Protein AF-A0A1M7F101-F1 (afdb_monomer_lite)

Foldseek 3Di:
DDDDDDDDPDDPPPPDPLPQPVVQVVVCVVVVHGDQEDEDDPLDDDPVNVVVVVSNVRQAYENDDDCDDPPDDPSYDYDDDLDLPPVPPDDSVVSVLSSVLVVCVVVVNCVSVVVVVVPVPDDPPPDPPPDDDD

pLDDT: mean 74.67, std 14.25, range [34.62, 91.38]

Secondary structure (DSSP, 8-state):
-PPPPP-PPPPP---PPP---HHHHHHHHHHTS----PPPGGG---HHHHHHHHHTT---EEEESS---TTS-TTEEE-----S-TTSS--HHHHHHHHHHHHHHHTT-GGGHHHHHHTTS------PPP----

Organism: NCBI:txid53463

Radius of gyration: 24.39 Å; chains: 1; bounding box: 85×42×59 Å

Structure (mmCIF, N/CA/C/O backbone):
data_AF-A0A1M7F101-F1
#
_entry.id   AF-A0A1M7F101-F1
#
loop_
_atom_site.group_PDB
_atom_site.id
_atom_site.type_symbol
_atom_site.label_atom_id
_atom_site.label_alt_id
_atom_site.label_comp_id
_atom_site.label_asym_id
_atom_site.label_entity_id
_atom_site.label_seq_id
_atom_site.pdbx_PDB_ins_code
_atom_site.Cartn_x
_atom_site.Cartn_y
_atom_site.Cartn_z
_atom_site.occupancy
_atom_site.B_iso_or_equiv
_atom_site.auth_seq_id
_atom_site.auth_comp_id
_atom_site.auth_asym_id
_atom_site.auth_atom_id
_atom_site.pdbx_PDB_model_num
ATOM 1 N N . MET A 1 1 ? -60.213 -14.766 37.823 1.00 52.28 1 MET A N 1
ATOM 2 C CA . MET A 1 1 ? -60.029 -13.473 37.128 1.00 52.28 1 MET A CA 1
ATOM 3 C C . MET A 1 1 ? -58.534 -13.256 36.976 1.00 52.28 1 MET A C 1
ATOM 5 O O . MET A 1 1 ? -57.859 -13.051 37.974 1.00 52.28 1 MET A O 1
ATOM 9 N N . THR A 1 2 ? -58.007 -13.432 35.767 1.00 57.84 2 THR A N 1
ATOM 10 C CA . THR A 1 2 ? -56.563 -13.405 35.487 1.00 57.84 2 THR A CA 1
ATOM 11 C C . THR A 1 2 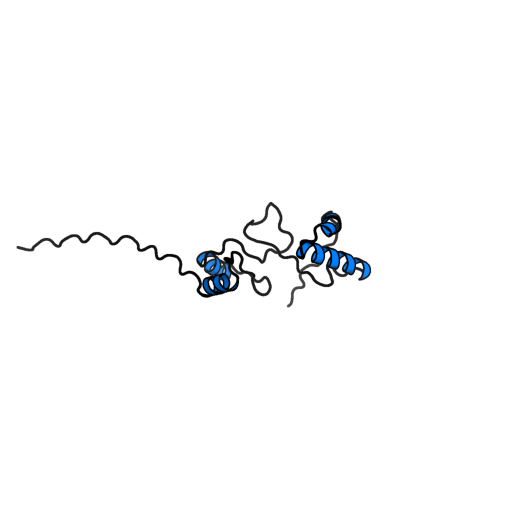? -56.211 -12.030 34.934 1.00 57.84 2 THR A C 1
ATOM 13 O O . THR A 1 2 ? -56.762 -11.629 33.912 1.00 57.84 2 THR A O 1
ATOM 16 N N . ALA A 1 3 ? -55.355 -11.283 35.631 1.00 52.50 3 ALA A N 1
ATOM 17 C CA . ALA A 1 3 ? -54.960 -9.941 35.212 1.00 52.50 3 ALA A CA 1
ATOM 18 C C . ALA A 1 3 ? -54.086 -9.989 33.938 1.00 52.50 3 ALA A C 1
ATOM 20 O O . ALA A 1 3 ? -53.232 -10.876 33.824 1.00 52.50 3 ALA A O 1
ATOM 21 N N . PRO A 1 4 ? -54.268 -9.058 32.982 1.00 70.38 4 PRO A N 1
ATOM 22 C CA . PRO A 1 4 ? -53.466 -9.009 31.765 1.00 70.38 4 PRO A CA 1
ATOM 23 C C . PRO A 1 4 ? -52.022 -8.592 32.074 1.00 70.38 4 PRO A C 1
ATOM 25 O O . PRO A 1 4 ? -51.772 -7.659 32.839 1.00 70.38 4 PRO A O 1
ATOM 28 N N . ARG A 1 5 ? -51.057 -9.295 31.468 1.00 63.62 5 ARG A N 1
ATOM 29 C CA . ARG A 1 5 ? -49.629 -8.963 31.564 1.00 63.62 5 ARG A CA 1
ATOM 30 C C . ARG A 1 5 ? -49.341 -7.651 30.818 1.00 63.62 5 ARG A C 1
ATOM 32 O O . ARG A 1 5 ? -49.762 -7.523 29.669 1.00 63.62 5 ARG A O 1
ATOM 39 N N . PRO A 1 6 ? -48.593 -6.708 31.415 1.00 71.94 6 PRO A N 1
ATOM 40 C CA . PRO A 1 6 ? -48.185 -5.495 30.723 1.00 71.94 6 PRO A CA 1
ATOM 41 C C . PRO A 1 6 ? -47.191 -5.834 29.605 1.00 71.94 6 PRO A C 1
ATOM 43 O O . PRO A 1 6 ? -46.199 -6.532 29.823 1.00 71.94 6 PRO A O 1
ATOM 46 N N . HIS A 1 7 ? -47.467 -5.334 28.401 1.00 67.12 7 HIS A N 1
ATOM 47 C CA . HIS A 1 7 ? -46.536 -5.377 27.279 1.00 67.12 7 HIS A CA 1
ATOM 48 C C . HIS A 1 7 ? -45.344 -4.461 27.578 1.00 67.12 7 HIS A C 1
ATOM 50 O O . HIS A 1 7 ? -45.475 -3.238 27.575 1.00 67.12 7 HIS A O 1
ATOM 56 N N . LEU A 1 8 ? -44.177 -5.054 27.838 1.00 70.25 8 LEU A N 1
ATOM 57 C CA . LEU A 1 8 ? -42.913 -4.322 27.864 1.00 70.25 8 LEU A CA 1
ATOM 58 C C . LEU A 1 8 ? -42.514 -3.958 26.423 1.00 70.25 8 LEU A C 1
ATOM 60 O O . LEU A 1 8 ? -42.495 -4.848 25.567 1.00 70.25 8 LEU A O 1
ATOM 64 N N . PRO A 1 9 ? -42.192 -2.685 26.133 1.00 70.75 9 PRO A N 1
ATOM 65 C CA . PRO A 1 9 ? -41.676 -2.296 24.828 1.00 70.75 9 PRO A CA 1
ATOM 66 C C . PRO A 1 9 ? -40.328 -2.982 24.577 1.00 70.75 9 PRO A C 1
ATOM 68 O O . PRO A 1 9 ? -39.482 -3.064 25.470 1.00 70.75 9 PRO A O 1
ATOM 71 N N . ALA A 1 10 ? -40.138 -3.487 23.357 1.00 67.75 10 ALA A N 1
ATOM 72 C CA . ALA A 1 10 ? -38.877 -4.077 22.931 1.00 67.75 10 ALA A CA 1
ATOM 73 C C . ALA A 1 10 ? -37.755 -3.039 23.080 1.00 67.75 10 ALA A C 1
ATOM 75 O O . ALA A 1 10 ? -37.859 -1.928 22.556 1.00 67.75 10 ALA A O 1
ATOM 76 N N . ALA A 1 11 ? -36.698 -3.394 23.814 1.00 65.12 11 ALA A N 1
ATOM 77 C CA . ALA A 1 11 ? -35.528 -2.540 23.940 1.00 65.12 11 ALA A CA 1
ATOM 78 C C . ALA A 1 11 ? -34.959 -2.254 22.537 1.00 65.12 11 ALA A C 1
ATOM 80 O O . ALA A 1 11 ? -34.831 -3.191 21.740 1.00 65.12 11 ALA A O 1
ATOM 81 N N . PRO A 1 12 ? -34.627 -0.992 22.208 1.00 68.38 12 PRO A N 1
ATOM 82 C CA . PRO A 1 12 ? -34.017 -0.677 20.926 1.00 68.38 12 PRO A CA 1
ATOM 83 C C . PRO A 1 12 ? -32.703 -1.459 20.784 1.00 68.38 12 PRO A C 1
ATOM 85 O O . PRO A 1 12 ? -31.997 -1.648 21.784 1.00 68.38 12 PRO A O 1
ATOM 88 N N . PRO A 1 13 ? -32.353 -1.921 19.569 1.00 58.25 13 PRO A N 1
ATOM 89 C CA . PRO A 1 13 ? -31.088 -2.599 19.345 1.00 58.25 13 PRO A CA 1
ATOM 90 C C . PRO A 1 13 ? -29.968 -1.668 19.804 1.00 58.25 13 PRO A C 1
ATOM 92 O O . PRO A 1 13 ? -29.785 -0.569 19.281 1.00 58.25 13 PRO A O 1
ATOM 95 N N . THR A 1 14 ? -29.253 -2.089 20.843 1.00 52.44 14 THR A N 1
ATOM 96 C CA . THR A 1 14 ? -28.084 -1.369 21.333 1.00 52.44 14 THR A CA 1
ATOM 97 C C . THR A 1 14 ? -26.997 -1.545 20.285 1.00 52.44 14 THR A C 1
ATOM 99 O O . THR A 1 14 ? -26.286 -2.549 20.276 1.00 52.44 14 THR A O 1
ATOM 102 N N . THR A 1 15 ? -26.893 -0.593 19.360 1.00 51.62 15 THR A N 1
ATOM 103 C CA . THR A 1 15 ? -25.766 -0.504 18.434 1.00 51.62 15 THR A CA 1
ATOM 104 C C . THR A 1 15 ? -24.549 -0.119 19.262 1.00 51.62 15 THR A C 1
ATOM 106 O O . THR A 1 15 ? -24.259 1.058 19.471 1.00 51.62 15 THR A O 1
ATOM 109 N N . LEU A 1 16 ? -23.871 -1.122 19.820 1.00 46.69 16 LEU A N 1
ATOM 110 C CA . LEU A 1 16 ? -22.582 -0.920 20.460 1.00 46.69 16 LEU A CA 1
ATOM 111 C C . LEU A 1 16 ? -21.669 -0.245 19.427 1.00 46.69 16 LEU A C 1
ATOM 113 O O . LEU A 1 16 ? -21.548 -0.762 18.311 1.00 46.69 16 LEU A O 1
ATOM 117 N N . PRO A 1 17 ? -21.041 0.902 19.751 1.00 56.38 17 PRO A N 1
ATOM 118 C CA . PRO A 1 17 ? -20.036 1.467 18.869 1.00 56.38 17 PRO A CA 1
ATOM 119 C C . PRO A 1 17 ? -18.983 0.379 18.626 1.00 56.38 17 PRO A C 1
ATOM 121 O O . PRO A 1 17 ? -18.620 -0.320 19.581 1.00 56.38 17 PRO A O 1
ATOM 124 N N . PRO A 1 18 ? -18.520 0.189 17.376 1.00 59.97 18 PRO A N 1
ATOM 125 C CA . PRO A 1 18 ? -17.569 -0.866 17.060 1.00 59.97 18 PRO A CA 1
ATOM 126 C C . PRO A 1 18 ? -16.402 -0.738 18.030 1.00 59.97 18 PRO A C 1
ATOM 128 O O . PRO A 1 18 ? -15.867 0.360 18.213 1.00 59.97 18 PRO A O 1
ATOM 131 N N . ALA A 1 19 ? -16.081 -1.837 18.716 1.00 58.78 19 ALA A N 1
ATOM 132 C CA . ALA A 1 19 ? -15.033 -1.868 19.719 1.00 58.78 19 ALA A CA 1
ATOM 133 C C . ALA A 1 19 ? -13.741 -1.362 19.068 1.00 58.78 19 ALA A C 1
ATOM 135 O O . ALA A 1 19 ? -13.082 -2.086 18.324 1.00 58.78 19 ALA A O 1
ATOM 136 N N . ARG A 1 20 ? -13.414 -0.083 19.294 1.00 63.59 20 ARG A N 1
ATOM 137 C CA . ARG A 1 20 ? -12.216 0.535 18.733 1.00 63.59 20 ARG A CA 1
ATOM 138 C C . ARG A 1 20 ? -11.037 -0.286 19.219 1.00 63.59 20 ARG A C 1
ATOM 140 O O . ARG A 1 20 ? -10.812 -0.386 20.426 1.00 63.59 20 ARG A O 1
ATOM 147 N N . ASP A 1 21 ? -10.303 -0.875 18.278 1.00 74.69 21 ASP A N 1
ATOM 148 C CA . ASP A 1 21 ? -9.113 -1.655 18.586 1.00 74.69 21 ASP A CA 1
ATOM 149 C C . ASP A 1 21 ? -8.199 -0.822 19.499 1.00 74.69 21 ASP A C 1
ATOM 151 O O . ASP A 1 21 ? -7.720 0.258 19.129 1.00 74.69 21 ASP A O 1
ATOM 155 N N . ARG A 1 22 ? -7.969 -1.317 20.721 1.00 76.62 22 ARG A N 1
ATOM 156 C CA . ARG A 1 22 ? -7.140 -0.644 21.730 1.00 76.62 22 ARG A CA 1
ATOM 157 C C . ARG A 1 22 ? -5.747 -0.325 21.185 1.00 76.62 22 ARG A C 1
ATOM 159 O O . ARG A 1 22 ? -5.156 0.681 21.576 1.00 76.62 22 ARG A O 1
ATOM 166 N N . ARG A 1 23 ? -5.223 -1.137 20.257 1.00 75.19 23 ARG A N 1
ATOM 167 C CA . ARG A 1 23 ? -3.924 -0.891 19.610 1.00 75.19 23 ARG A CA 1
ATOM 168 C C . ARG A 1 23 ? -3.961 0.341 18.713 1.00 75.19 23 ARG A C 1
ATOM 170 O O . ARG A 1 23 ? -3.005 1.117 18.719 1.00 75.19 23 ARG A O 1
ATOM 177 N N . ARG A 1 24 ? -5.063 0.548 17.989 1.00 75.69 24 ARG A N 1
ATOM 178 C CA . ARG A 1 24 ? -5.284 1.721 17.137 1.00 75.69 24 ARG A CA 1
ATOM 179 C C . ARG A 1 24 ? -5.408 2.990 17.973 1.00 75.69 24 ARG A C 1
ATOM 181 O O . ARG A 1 24 ? -4.717 3.962 17.685 1.00 75.69 24 ARG A O 1
ATOM 188 N N . GLY A 1 25 ? -6.196 2.945 19.049 1.00 78.00 25 GLY A N 1
ATOM 189 C CA . GLY A 1 25 ? -6.321 4.063 19.991 1.00 78.00 25 GLY A CA 1
ATOM 190 C C . GLY A 1 25 ? -4.978 4.453 20.617 1.00 78.00 25 GLY A C 1
ATOM 191 O O . GLY A 1 25 ? -4.596 5.620 20.594 1.00 78.00 25 GLY A O 1
ATOM 192 N N . ARG A 1 26 ? -4.205 3.465 21.089 1.00 83.12 26 ARG A N 1
ATOM 193 C CA . ARG A 1 26 ? -2.883 3.702 21.688 1.00 83.12 26 ARG A CA 1
ATOM 194 C C . ARG A 1 26 ? -1.869 4.272 20.692 1.00 83.12 26 ARG A C 1
ATOM 196 O O . ARG A 1 26 ? -1.121 5.175 21.050 1.00 83.12 26 ARG A O 1
ATOM 203 N N . ARG A 1 27 ? -1.824 3.763 19.453 1.00 80.94 27 ARG A N 1
ATOM 204 C CA . ARG A 1 27 ? -0.936 4.311 18.410 1.00 80.94 27 ARG A CA 1
ATOM 205 C C . ARG A 1 27 ? -1.338 5.714 17.992 1.00 80.94 27 ARG A C 1
ATOM 207 O O . ARG A 1 27 ? -0.453 6.540 17.823 1.00 80.94 27 ARG A O 1
ATOM 214 N N . GLY A 1 28 ? -2.636 5.979 17.863 1.00 84.06 28 GLY A N 1
ATOM 215 C CA . GLY A 1 28 ? -3.114 7.315 17.527 1.00 84.06 28 GLY A CA 1
ATOM 216 C C . GLY A 1 28 ? -2.716 8.347 18.580 1.00 84.06 28 GLY A C 1
ATOM 217 O O . GLY A 1 28 ? -2.206 9.408 18.239 1.00 84.06 28 GLY A O 1
ATOM 218 N N . ALA A 1 29 ? -2.839 7.989 19.862 1.00 85.31 29 ALA A N 1
ATOM 219 C CA . ALA A 1 29 ? -2.382 8.831 20.964 1.00 85.31 29 ALA A CA 1
ATOM 220 C C . ALA A 1 29 ? -0.862 9.071 20.938 1.00 85.31 29 ALA A C 1
ATOM 222 O O . ALA A 1 29 ? -0.418 10.186 21.182 1.00 85.31 29 ALA A O 1
ATOM 223 N N . LEU A 1 30 ? -0.064 8.046 20.611 1.00 90.62 30 LEU A N 1
ATOM 224 C CA . LEU A 1 30 ? 1.395 8.171 20.522 1.00 90.62 30 LEU A CA 1
ATOM 225 C C . LEU A 1 30 ? 1.844 9.049 19.344 1.00 90.62 30 LEU A C 1
ATOM 227 O O . LEU A 1 30 ? 2.799 9.806 19.469 1.00 90.62 30 LEU A O 1
ATOM 231 N N . LEU A 1 31 ? 1.186 8.911 18.193 1.00 87.56 31 LEU A N 1
ATOM 232 C CA . LEU A 1 31 ? 1.559 9.600 16.959 1.00 87.56 31 LEU A CA 1
ATOM 233 C C . LEU A 1 31 ? 0.931 10.999 16.835 1.00 87.56 31 LEU A C 1
ATOM 235 O O . LEU A 1 31 ? 1.303 11.757 15.941 1.00 87.56 31 LEU A O 1
ATOM 239 N N . GLY A 1 32 ? -0.039 11.332 17.690 1.00 91.38 32 GLY A N 1
ATOM 240 C CA . GLY A 1 32 ? -0.813 12.574 17.611 1.00 91.38 32 GLY A CA 1
ATOM 241 C C . GLY A 1 32 ? -1.766 12.640 16.411 1.00 91.38 32 GLY A C 1
ATOM 242 O O . GLY A 1 32 ? -2.334 13.691 16.136 1.00 91.38 32 GLY A O 1
ATOM 243 N N . HIS A 1 33 ? -1.942 11.536 15.683 1.00 85.94 33 HIS A N 1
ATOM 244 C CA . HIS A 1 33 ? -2.834 11.439 14.531 1.00 85.94 33 HIS A CA 1
ATOM 245 C C . HIS A 1 33 ? -3.408 10.030 14.395 1.00 85.94 33 HIS A C 1
ATOM 247 O O . HIS A 1 33 ? -2.809 9.041 14.816 1.00 85.94 33 HIS A O 1
ATOM 253 N N . GLU A 1 34 ? -4.592 9.930 13.799 1.00 85.06 34 GLU A N 1
ATOM 254 C CA . GLU A 1 34 ? -5.282 8.660 13.623 1.00 85.06 34 GLU A CA 1
ATOM 255 C C . GLU A 1 34 ? -4.604 7.794 12.544 1.00 85.06 34 GLU A C 1
ATOM 257 O O . GLU A 1 34 ? -4.215 8.261 11.475 1.00 85.06 34 GLU A O 1
ATOM 262 N N . VAL A 1 35 ? -4.447 6.496 12.824 1.00 85.19 35 VAL A N 1
ATOM 263 C CA . VAL A 1 35 ? -3.891 5.547 11.852 1.00 85.19 35 VAL A CA 1
ATOM 264 C C . VAL A 1 35 ? -5.019 5.051 10.950 1.00 85.19 35 VAL A C 1
ATOM 266 O O . VAL A 1 35 ? -5.907 4.317 11.392 1.00 85.19 35 VAL A O 1
ATOM 269 N N . HIS A 1 36 ? -4.971 5.436 9.677 1.00 83.56 36 HIS A N 1
ATOM 270 C CA . HIS A 1 36 ? -5.995 5.084 8.685 1.00 83.56 36 HIS A CA 1
ATOM 271 C C . HIS A 1 36 ? -5.654 3.840 7.851 1.00 83.56 36 HIS A C 1
ATOM 273 O O . HIS A 1 36 ? -6.535 3.285 7.199 1.00 83.56 36 HIS A O 1
ATOM 279 N N . PHE A 1 37 ? -4.399 3.380 7.896 1.00 84.75 37 PHE A N 1
ATOM 280 C CA . PHE A 1 37 ? -3.882 2.337 7.009 1.00 84.75 37 PHE A CA 1
ATOM 281 C C . PHE A 1 37 ? -3.113 1.278 7.803 1.00 84.75 37 PHE A C 1
ATOM 283 O O . PHE A 1 37 ? -2.065 1.591 8.380 1.00 84.75 37 PHE A O 1
ATOM 290 N N . PRO A 1 38 ? -3.576 0.020 7.843 1.00 87.19 38 PRO A N 1
ATOM 291 C CA . PRO A 1 38 ? -2.784 -1.079 8.343 1.00 87.19 38 PRO A CA 1
ATOM 292 C C . PRO A 1 38 ? -1.851 -1.581 7.234 1.00 87.19 38 PRO A C 1
ATOM 294 O O . PRO A 1 38 ? -2.233 -1.747 6.075 1.00 87.19 38 PRO A O 1
ATOM 297 N N . CYS A 1 39 ? -0.607 -1.853 7.613 1.00 87.38 39 CYS A N 1
ATOM 298 C CA . CYS A 1 39 ? 0.371 -2.488 6.747 1.00 87.38 39 CYS A CA 1
ATOM 299 C C . CYS A 1 39 ? 0.483 -3.971 7.112 1.00 87.38 39 CYS A C 1
ATOM 301 O O . CYS A 1 39 ? 0.893 -4.293 8.230 1.00 87.38 39 CYS A O 1
ATOM 303 N N . TRP A 1 40 ? 0.163 -4.872 6.179 1.00 87.31 40 TRP A N 1
ATOM 304 C CA . TRP A 1 40 ? 0.285 -6.310 6.430 1.00 87.31 40 TRP A CA 1
ATOM 305 C C . TRP A 1 40 ? 1.754 -6.740 6.514 1.00 87.31 40 TRP A C 1
ATOM 307 O O . TRP A 1 40 ? 2.557 -6.373 5.641 1.00 87.31 40 TRP A O 1
ATOM 317 N N . PRO A 1 41 ? 2.123 -7.553 7.517 1.00 84.94 41 PRO A N 1
ATOM 318 C CA . PRO A 1 41 ? 3.391 -8.267 7.505 1.00 84.94 41 PRO A CA 1
ATOM 319 C C . PRO A 1 41 ? 3.504 -9.112 6.229 1.00 84.94 41 PRO A C 1
ATOM 321 O O . PRO A 1 41 ? 2.565 -9.816 5.857 1.00 84.94 41 PRO A O 1
ATOM 324 N N . PHE A 1 42 ? 4.650 -9.032 5.550 1.00 81.31 42 PHE A N 1
ATOM 325 C CA . PHE A 1 42 ? 4.969 -9.832 4.356 1.00 81.31 42 PHE A CA 1
ATOM 326 C C . PHE A 1 42 ? 4.007 -9.690 3.162 1.00 81.31 42 PHE A C 1
ATOM 328 O O . PHE A 1 42 ? 3.955 -10.589 2.327 1.00 81.31 42 PHE A O 1
ATOM 335 N N . ASP A 1 43 ? 3.211 -8.616 3.086 1.00 80.88 43 ASP A N 1
ATOM 336 C CA . ASP A 1 43 ? 2.180 -8.443 2.041 1.00 80.88 43 ASP A CA 1
ATOM 337 C C . ASP A 1 43 ? 1.166 -9.602 1.958 1.00 80.88 43 ASP A C 1
ATOM 339 O O . ASP A 1 43 ? 0.456 -9.766 0.964 1.00 80.88 43 ASP A O 1
ATOM 343 N N . ARG A 1 44 ? 1.053 -10.416 3.016 1.00 82.12 44 ARG A N 1
ATOM 344 C CA . ARG A 1 44 ? 0.112 -11.535 3.048 1.00 82.12 44 ARG A CA 1
ATOM 345 C C . ARG A 1 44 ? -1.234 -11.050 3.554 1.00 82.12 44 ARG A C 1
ATOM 347 O O . ARG A 1 44 ? -1.438 -10.859 4.750 1.00 82.12 44 ARG A O 1
ATOM 354 N N . ARG A 1 45 ? -2.166 -10.890 2.620 1.00 85.31 45 ARG A N 1
ATOM 355 C CA . ARG A 1 45 ? -3.573 -10.616 2.901 1.00 85.31 45 ARG A CA 1
ATOM 356 C C . ARG A 1 45 ? -4.404 -11.867 2.634 1.00 85.31 45 ARG A C 1
ATOM 358 O O . ARG A 1 45 ? -4.313 -12.463 1.565 1.00 85.31 45 ARG A O 1
ATOM 365 N N . THR A 1 46 ? -5.265 -12.211 3.584 1.00 86.88 46 THR A N 1
ATOM 366 C CA . THR A 1 46 ? -6.347 -13.187 3.403 1.00 86.88 46 THR A CA 1
ATOM 367 C C . THR A 1 46 ? -7.690 -12.512 3.696 1.00 86.88 46 THR A C 1
ATOM 369 O O . THR A 1 46 ? -7.725 -11.542 4.461 1.00 86.88 46 THR A O 1
ATOM 372 N N . PRO A 1 47 ? -8.812 -12.990 3.127 1.00 87.19 47 PRO A N 1
ATOM 373 C CA . PRO A 1 47 ? -10.143 -12.488 3.485 1.00 87.19 47 PRO A CA 1
ATOM 374 C C . PRO A 1 47 ? -10.408 -12.549 4.997 1.00 87.19 47 PRO A C 1
ATOM 376 O O . PRO A 1 47 ? -10.917 -11.591 5.575 1.00 87.19 47 PRO A O 1
ATOM 379 N N . ALA A 1 48 ? -9.949 -13.623 5.649 1.00 88.62 48 ALA A N 1
ATOM 380 C CA . ALA A 1 48 ? -10.049 -13.812 7.095 1.00 88.62 48 ALA A CA 1
ATOM 381 C C . ALA A 1 48 ? -9.298 -12.742 7.905 1.00 88.62 48 ALA A C 1
ATOM 383 O O . ALA A 1 48 ? -9.732 -12.388 8.994 1.00 88.62 48 ALA A O 1
ATOM 384 N N . ALA A 1 49 ? -8.192 -12.207 7.378 1.00 87.62 49 ALA A N 1
ATOM 385 C CA . A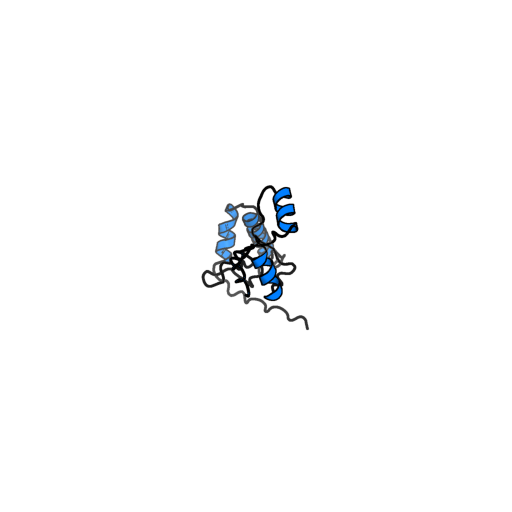LA A 1 49 ? -7.463 -11.112 8.011 1.00 87.62 49 ALA A CA 1
ATOM 386 C C . ALA A 1 49 ? -8.091 -9.740 7.704 1.00 87.62 49 ALA A C 1
ATOM 388 O O . ALA A 1 49 ? -8.105 -8.869 8.572 1.00 87.62 49 ALA A O 1
ATOM 389 N N . ARG A 1 50 ? -8.649 -9.549 6.496 1.00 89.06 50 ARG A N 1
ATOM 390 C CA . ARG A 1 50 ? -9.292 -8.287 6.078 1.00 89.06 50 ARG A CA 1
ATOM 391 C C . ARG A 1 50 ? -10.512 -7.956 6.938 1.00 89.06 50 ARG A C 1
ATOM 393 O O . ARG A 1 50 ? -10.598 -6.838 7.432 1.00 89.06 50 ARG A O 1
ATOM 400 N N . HIS A 1 51 ? -11.398 -8.922 7.165 1.00 89.94 51 HIS A N 1
ATOM 401 C CA . HIS A 1 51 ? -12.675 -8.673 7.840 1.00 89.94 51 HIS A CA 1
ATOM 402 C C . HIS A 1 51 ? -12.528 -8.082 9.266 1.00 89.94 51 HIS A C 1
ATOM 404 O O . HIS A 1 51 ? -13.159 -7.067 9.557 1.00 89.94 51 HIS A O 1
ATOM 410 N N . PRO A 1 52 ? -11.655 -8.601 10.156 1.00 89.25 52 PRO A N 1
ATOM 411 C CA . PRO A 1 52 ? -11.381 -7.961 11.446 1.00 89.25 52 PRO A CA 1
ATOM 412 C C . PRO A 1 52 ? -10.825 -6.537 11.338 1.00 89.25 52 PRO A C 1
ATOM 414 O O . PRO A 1 52 ? -11.102 -5.701 12.195 1.00 89.25 52 PRO A O 1
ATOM 417 N N . ALA A 1 53 ? -10.031 -6.246 10.307 1.00 89.06 53 ALA A N 1
ATOM 418 C CA . ALA A 1 53 ? -9.458 -4.921 10.121 1.00 89.06 53 ALA A CA 1
ATOM 419 C C . ALA A 1 53 ? -10.507 -3.914 9.609 1.00 89.06 53 ALA A C 1
ATOM 421 O O . ALA A 1 53 ? -10.534 -2.773 10.068 1.00 89.06 53 ALA A O 1
ATOM 422 N N . GLU A 1 54 ? -11.428 -4.344 8.748 1.00 90.75 54 GLU A N 1
ATOM 423 C CA . GLU A 1 54 ? -12.604 -3.549 8.369 1.00 90.75 54 GLU A CA 1
ATOM 424 C C . GLU A 1 54 ? -13.509 -3.287 9.576 1.00 90.75 54 GLU A C 1
ATOM 426 O O . GLU A 1 54 ? -13.889 -2.144 9.825 1.00 90.75 54 GLU A O 1
ATOM 431 N N . ALA A 1 55 ? -13.765 -4.311 10.398 1.00 88.94 55 ALA A N 1
ATOM 432 C CA . ALA A 1 55 ? -14.520 -4.167 11.644 1.00 88.94 55 ALA A CA 1
ATOM 433 C C . ALA A 1 55 ? -13.842 -3.211 12.649 1.00 88.94 55 ALA A C 1
ATOM 435 O O . ALA A 1 55 ? -14.519 -2.549 13.435 1.00 88.94 55 ALA A O 1
ATOM 436 N N . ALA A 1 56 ? -12.511 -3.090 12.599 1.00 85.88 56 ALA A N 1
ATOM 437 C CA . ALA A 1 56 ? -11.740 -2.116 13.375 1.00 85.88 56 ALA A CA 1
ATOM 438 C C . ALA A 1 56 ? -11.745 -0.692 12.773 1.00 85.88 56 ALA A C 1
ATOM 440 O O . ALA A 1 56 ? -11.148 0.220 13.355 1.00 85.88 56 ALA A O 1
ATOM 441 N N . GLY A 1 57 ? -12.413 -0.488 11.632 1.00 89.44 57 GLY A N 1
ATOM 442 C CA . GLY A 1 57 ? -12.588 0.804 10.968 1.00 89.44 57 GLY A CA 1
ATOM 443 C C . GLY A 1 57 ? -11.500 1.166 9.956 1.00 89.44 57 GLY A C 1
ATOM 444 O O . GLY A 1 57 ? -11.419 2.323 9.544 1.00 89.44 57 GLY A O 1
ATOM 445 N N . PHE A 1 58 ? -10.641 0.224 9.555 1.00 89.75 58 PHE A N 1
ATOM 446 C CA . PHE A 1 58 ? -9.699 0.465 8.463 1.00 89.75 58 PHE A CA 1
ATOM 447 C C . PHE A 1 58 ? -10.423 0.380 7.117 1.00 89.75 58 PHE A C 1
ATOM 449 O O . PHE A 1 58 ? -11.114 -0.596 6.846 1.00 89.75 58 PHE A O 1
ATOM 456 N N . GLN A 1 59 ? -10.248 1.401 6.276 1.00 89.69 59 GLN A N 1
ATOM 457 C CA . GLN A 1 59 ? -10.888 1.476 4.956 1.00 89.69 59 GLN A CA 1
ATOM 458 C C . GLN A 1 59 ? -9.929 1.128 3.819 1.00 89.69 59 GLN A C 1
ATOM 460 O O . GLN A 1 59 ? -10.355 0.635 2.789 1.00 89.69 59 GLN A O 1
ATOM 465 N N . ARG A 1 60 ? -8.628 1.368 4.005 1.00 90.44 60 ARG A N 1
ATOM 466 C CA . ARG A 1 60 ? -7.609 1.186 2.969 1.00 90.44 60 ARG A CA 1
ATOM 467 C C . ARG A 1 60 ? -6.530 0.242 3.467 1.00 90.44 60 ARG A C 1
ATOM 469 O O . ARG A 1 60 ? -6.075 0.371 4.600 1.00 90.44 60 ARG A O 1
ATOM 476 N N . PHE A 1 61 ? -6.089 -0.668 2.613 1.00 91.19 61 PHE A N 1
ATOM 477 C CA . PHE A 1 61 ? -5.193 -1.767 2.950 1.00 91.19 61 PHE A CA 1
ATOM 478 C C . PHE A 1 61 ? -4.008 -1.811 1.996 1.00 91.19 61 PHE A C 1
ATOM 480 O O . PHE A 1 61 ? -4.123 -1.453 0.828 1.00 91.19 61 PHE A O 1
ATOM 487 N N . THR A 1 62 ? -2.865 -2.292 2.476 1.00 88.94 62 THR A N 1
ATOM 488 C CA . THR A 1 62 ? -1.754 -2.662 1.593 1.00 88.94 62 THR A CA 1
ATOM 489 C C . THR A 1 62 ? -1.884 -4.119 1.134 1.00 88.94 62 THR A C 1
ATOM 491 O O . THR A 1 62 ? -2.725 -4.864 1.637 1.00 88.94 62 THR A O 1
ATOM 494 N N . GLY A 1 63 ? -1.051 -4.546 0.186 1.00 83.50 63 GLY A N 1
ATOM 495 C CA . GLY A 1 63 ? -0.994 -5.942 -0.271 1.00 83.50 63 GLY A CA 1
ATOM 496 C C . GLY A 1 63 ? -1.503 -6.162 -1.693 1.00 83.50 63 GLY A C 1
ATOM 497 O O . GLY A 1 63 ? -1.674 -7.308 -2.110 1.00 83.50 63 GLY A O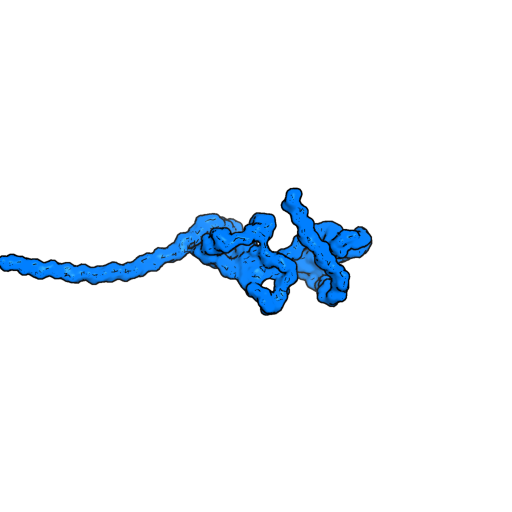 1
ATOM 498 N N . GLY A 1 64 ? -1.731 -5.086 -2.451 1.00 80.94 64 GLY A N 1
ATOM 499 C CA . GLY A 1 64 ? -1.907 -5.188 -3.896 1.00 80.94 64 GLY A CA 1
ATOM 500 C C . GLY A 1 64 ? -0.662 -5.791 -4.557 1.00 80.94 64 GLY A C 1
ATOM 501 O O . GLY A 1 64 ? 0.475 -5.482 -4.181 1.00 80.94 64 GLY A O 1
ATOM 502 N N . ARG A 1 65 ? -0.871 -6.686 -5.529 1.00 76.38 65 ARG A N 1
ATOM 503 C CA . ARG A 1 65 ? 0.211 -7.283 -6.318 1.00 76.38 65 ARG A CA 1
ATOM 504 C C . ARG A 1 65 ? 0.460 -6.421 -7.553 1.00 76.38 65 ARG A C 1
ATOM 506 O O . ARG A 1 65 ? -0.246 -6.555 -8.543 1.00 76.38 65 ARG A O 1
ATOM 513 N N . GLY A 1 66 ? 1.500 -5.590 -7.521 1.00 76.00 66 GLY A N 1
ATOM 514 C CA . GLY A 1 66 ? 1.996 -4.900 -8.715 1.00 76.00 66 GLY A CA 1
ATOM 515 C C . GLY A 1 66 ? 1.843 -3.383 -8.680 1.00 76.00 66 G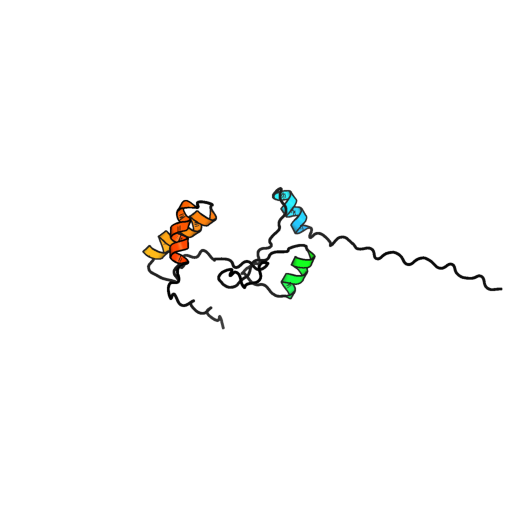LY A C 1
ATOM 516 O O . GLY A 1 66 ? 2.379 -2.727 -7.792 1.00 76.00 66 GLY A O 1
ATOM 517 N N . LYS A 1 67 ? 1.228 -2.811 -9.718 1.00 78.69 67 LYS A N 1
ATOM 518 C CA . LYS A 1 67 ? 1.062 -1.359 -9.880 1.00 78.69 67 LYS A CA 1
ATOM 519 C C . LYS A 1 67 ? -0.388 -1.024 -9.579 1.00 78.69 67 LYS A C 1
ATOM 521 O O . LYS A 1 67 ? -1.220 -1.620 -10.232 1.00 78.69 67 LYS A O 1
ATOM 526 N N . SER A 1 68 ? -0.668 -0.053 -8.710 1.00 81.19 68 SER A N 1
ATOM 527 C CA . SER A 1 68 ? -2.037 0.439 -8.511 1.00 81.19 68 SER A CA 1
ATOM 528 C C . SER A 1 68 ? -2.556 1.075 -9.801 1.00 81.19 68 SER A C 1
ATOM 530 O O . SER A 1 68 ? -2.125 2.172 -10.170 1.00 81.19 68 SER A O 1
ATOM 532 N N . ARG A 1 69 ? -3.428 0.369 -10.521 1.00 83.06 69 ARG A N 1
ATOM 533 C CA . ARG A 1 69 ? -4.078 0.883 -11.734 1.00 83.06 69 ARG A CA 1
ATOM 534 C C . ARG A 1 69 ? -5.435 1.501 -11.410 1.00 83.06 69 ARG A C 1
ATOM 536 O O . ARG A 1 69 ? -5.972 1.330 -10.323 1.00 83.06 69 ARG A O 1
ATOM 543 N N . ARG A 1 70 ? -5.991 2.249 -12.365 1.00 84.19 70 ARG A N 1
ATOM 544 C CA . ARG A 1 70 ? -7.287 2.926 -12.201 1.00 84.19 70 ARG A CA 1
ATOM 545 C C . ARG A 1 70 ? -8.467 1.946 -12.149 1.00 84.19 70 ARG A C 1
ATOM 547 O O . ARG A 1 70 ? -9.501 2.286 -11.591 1.00 84.19 70 ARG A O 1
ATOM 554 N N . ASP A 1 71 ? -8.310 0.774 -12.752 1.00 86.50 71 ASP A N 1
ATOM 555 C CA . ASP A 1 71 ? -9.274 -0.327 -12.798 1.00 86.50 71 ASP A CA 1
ATOM 556 C C . ASP A 1 71 ? -9.142 -1.308 -11.617 1.00 86.50 71 ASP A C 1
ATOM 558 O O . ASP A 1 71 ? -9.904 -2.269 -11.53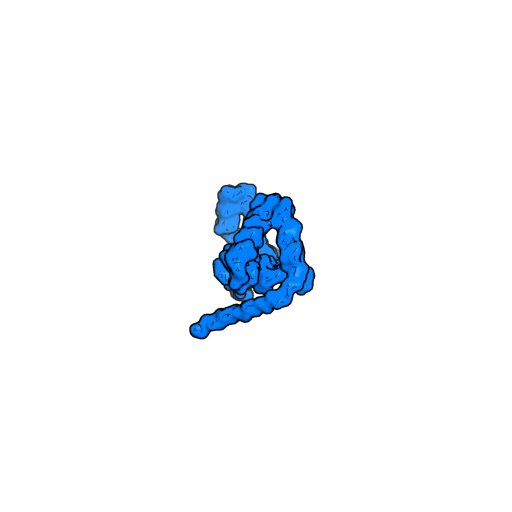2 1.00 86.50 71 ASP A O 1
ATOM 562 N N . GLU A 1 72 ? -8.200 -1.074 -10.699 1.00 84.38 72 GLU A N 1
ATOM 563 C CA . GLU A 1 72 ? -7.998 -1.898 -9.503 1.00 84.38 72 GLU A CA 1
ATOM 564 C C . GLU A 1 72 ? -8.770 -1.356 -8.286 1.00 84.38 72 GLU A C 1
ATOM 566 O O . GLU A 1 72 ? -9.182 -0.197 -8.255 1.00 84.38 72 GLU A O 1
ATOM 571 N N . ASP A 1 73 ? -8.962 -2.212 -7.273 1.00 86.69 73 ASP A N 1
ATOM 572 C CA . ASP A 1 73 ? -9.625 -1.867 -6.005 1.00 86.69 73 ASP A CA 1
ATOM 573 C C . ASP A 1 73 ? -8.935 -0.641 -5.361 1.00 86.69 73 ASP A C 1
ATOM 575 O O . ASP A 1 73 ? -7.777 -0.754 -4.944 1.00 86.69 73 ASP A O 1
ATOM 579 N N . PRO A 1 74 ? -9.604 0.526 -5.259 1.00 85.88 74 PRO A N 1
ATOM 580 C CA . PRO A 1 74 ? -8.995 1.752 -4.739 1.00 85.88 74 PRO A CA 1
ATOM 581 C C . PRO A 1 74 ? -8.665 1.660 -3.244 1.00 85.88 74 PRO A C 1
ATOM 583 O O . PRO A 1 74 ? -7.814 2.406 -2.749 1.00 85.88 74 PRO A O 1
ATOM 586 N N . ASP A 1 75 ? -9.296 0.725 -2.534 1.00 88.88 75 ASP A N 1
ATOM 587 C CA . ASP A 1 75 ? -9.020 0.440 -1.131 1.00 88.88 75 ASP A CA 1
ATOM 588 C C . ASP A 1 75 ? -7.831 -0.516 -0.967 1.00 88.88 75 ASP A C 1
ATOM 590 O O . ASP A 1 75 ? -7.387 -0.777 0.154 1.00 88.88 75 ASP A O 1
ATOM 594 N N . MET A 1 76 ? -7.271 -1.018 -2.074 1.00 86.81 76 MET A N 1
ATOM 595 C CA . MET A 1 76 ? -6.101 -1.885 -2.104 1.00 86.81 76 MET A CA 1
ATOM 596 C C . MET A 1 76 ? -4.900 -1.179 -2.722 1.00 86.81 76 MET A C 1
ATOM 598 O O . MET A 1 76 ? -4.745 -1.047 -3.932 1.00 86.81 76 MET A O 1
ATOM 602 N N . LEU A 1 77 ? -3.969 -0.783 -1.867 1.00 87.56 77 LEU A N 1
ATOM 603 C CA . LEU A 1 77 ? -2.728 -0.165 -2.293 1.00 87.56 77 LEU A CA 1
ATOM 604 C C . LEU A 1 77 ? -1.672 -1.235 -2.572 1.00 87.56 77 LEU A C 1
ATOM 606 O O . LEU A 1 77 ? -1.271 -2.010 -1.693 1.00 87.56 77 LEU A O 1
ATOM 610 N N . SER A 1 78 ? -1.179 -1.244 -3.808 1.00 84.56 78 SER A N 1
ATOM 611 C CA . SER A 1 78 ? 0.037 -1.968 -4.150 1.00 84.56 78 SER A CA 1
ATOM 612 C C . SER A 1 78 ? 1.255 -1.246 -3.577 1.00 84.56 78 SER A C 1
ATOM 614 O O . SER A 1 78 ? 1.351 -0.017 -3.610 1.00 84.56 78 SER A O 1
ATOM 616 N N . ARG A 1 79 ? 2.209 -2.014 -3.047 1.00 82.25 79 ARG A N 1
ATOM 617 C CA . ARG A 1 79 ? 3.479 -1.482 -2.546 1.00 82.25 79 ARG A CA 1
ATOM 618 C C . ARG A 1 79 ? 4.593 -1.775 -3.531 1.00 82.25 79 ARG A C 1
ATOM 620 O O . ARG A 1 79 ? 4.706 -2.883 -4.048 1.00 82.25 79 ARG A O 1
ATOM 627 N N . VAL A 1 80 ? 5.463 -0.793 -3.734 1.00 77.31 80 VAL A N 1
ATOM 628 C CA . VAL A 1 80 ? 6.727 -1.008 -4.436 1.00 77.31 80 VAL A CA 1
ATOM 629 C C . VAL A 1 80 ? 7.782 -1.344 -3.394 1.00 77.31 80 VAL A C 1
ATOM 631 O O . VAL A 1 80 ? 8.195 -0.479 -2.623 1.00 77.31 80 VAL A O 1
ATOM 634 N N . HIS A 1 81 ? 8.224 -2.599 -3.379 1.00 77.31 81 HIS A N 1
ATOM 635 C CA . HIS A 1 81 ? 9.408 -2.973 -2.618 1.00 77.31 81 HIS A CA 1
ATOM 636 C C . HIS A 1 81 ? 10.631 -2.273 -3.214 1.00 77.31 81 HIS A C 1
ATOM 638 O O . HIS A 1 81 ? 10.942 -2.405 -4.403 1.00 77.31 81 HIS A O 1
ATOM 644 N N . VAL A 1 82 ? 11.324 -1.505 -2.380 1.00 74.19 82 VAL A N 1
ATOM 645 C CA . VAL A 1 82 ? 12.593 -0.885 -2.746 1.00 74.19 82 VAL A CA 1
ATOM 646 C C . VAL A 1 82 ? 13.696 -1.879 -2.396 1.00 74.19 82 VAL A C 1
ATOM 648 O O . VAL A 1 82 ? 14.178 -1.914 -1.271 1.00 74.19 82 VAL A O 1
ATOM 651 N N . HIS A 1 83 ? 14.047 -2.729 -3.357 1.00 72.81 83 HIS A N 1
ATOM 652 C CA . HIS A 1 83 ? 15.212 -3.614 -3.283 1.00 72.81 83 HIS A CA 1
ATOM 653 C C . HIS A 1 83 ? 16.289 -3.162 -4.277 1.00 72.81 83 HIS A C 1
ATOM 655 O O . HIS A 1 83 ? 15.973 -2.459 -5.240 1.00 72.81 83 HIS A O 1
ATOM 661 N N . ASP A 1 84 ? 17.517 -3.664 -4.103 1.00 58.00 84 ASP A N 1
ATOM 662 C CA . ASP A 1 84 ? 18.688 -3.449 -4.981 1.00 58.00 84 ASP A CA 1
ATOM 663 C C . ASP A 1 84 ? 18.513 -3.958 -6.431 1.00 58.00 84 ASP A C 1
ATOM 665 O O . ASP A 1 84 ? 19.431 -3.884 -7.241 1.00 58.00 84 ASP A O 1
ATOM 669 N N . ARG A 1 85 ? 17.327 -4.473 -6.784 1.00 66.06 85 ARG A N 1
ATOM 670 C CA . ARG A 1 85 ? 16.949 -4.934 -8.131 1.00 66.06 85 ARG A CA 1
ATOM 671 C C . ARG A 1 85 ? 15.719 -4.199 -8.659 1.00 66.06 85 ARG A C 1
ATOM 673 O O . ARG A 1 85 ? 14.757 -4.807 -9.132 1.00 66.06 85 ARG A O 1
ATOM 680 N N . ALA A 1 86 ? 15.716 -2.880 -8.543 1.00 66.69 86 ALA A N 1
ATOM 681 C CA . ALA A 1 86 ? 14.665 -2.012 -9.050 1.00 66.69 86 ALA A CA 1
ATOM 682 C C . ALA A 1 86 ? 14.431 -2.145 -10.571 1.00 66.69 86 ALA A C 1
ATOM 684 O O . ALA A 1 86 ? 13.297 -1.916 -11.007 1.00 66.69 86 ALA A O 1
ATOM 685 N N . CYS A 1 87 ? 15.453 -2.540 -11.342 1.00 66.25 87 CYS A N 1
ATOM 686 C CA . CYS A 1 87 ? 15.409 -2.855 -12.776 1.00 66.25 87 CYS A CA 1
ATOM 687 C C . CYS A 1 87 ? 15.274 -4.359 -13.082 1.00 66.25 87 CYS A C 1
ATOM 689 O O . CYS A 1 87 ? 15.417 -4.754 -14.237 1.00 66.25 87 CYS A O 1
ATOM 691 N N . GLY A 1 88 ? 14.991 -5.212 -12.093 1.00 71.06 88 GLY A N 1
ATOM 692 C CA . GLY A 1 88 ? 14.847 -6.653 -12.321 1.00 71.06 88 GLY A CA 1
ATOM 693 C C . GLY A 1 88 ? 16.176 -7.402 -12.466 1.00 71.06 88 GLY A C 1
ATOM 694 O O . GLY A 1 88 ? 16.207 -8.449 -13.104 1.00 71.06 88 GLY A O 1
ATOM 695 N N . GLY A 1 89 ? 17.259 -6.891 -11.865 1.00 72.06 89 GLY A N 1
ATOM 696 C CA . GLY A 1 89 ? 18.581 -7.528 -11.914 1.00 72.06 89 GLY A CA 1
ATOM 697 C C . GLY A 1 89 ? 19.424 -7.076 -13.104 1.00 72.06 89 GLY A C 1
ATOM 698 O O . GLY A 1 89 ? 20.237 -7.845 -13.610 1.00 72.06 89 GLY A O 1
ATOM 699 N N . GLY A 1 90 ? 19.209 -5.842 -13.564 1.00 75.69 90 GLY A N 1
ATOM 700 C CA . GLY A 1 90 ? 20.053 -5.229 -14.581 1.00 75.69 90 GLY A CA 1
ATOM 701 C C . GLY A 1 90 ? 21.432 -4.835 -14.028 1.00 75.69 90 GLY A C 1
ATOM 702 O O . GLY A 1 90 ? 21.720 -5.023 -12.845 1.00 75.69 90 GLY A O 1
ATOM 703 N N . PRO A 1 91 ? 22.301 -4.251 -14.868 1.00 78.88 91 PRO A N 1
ATOM 704 C CA . PRO A 1 91 ? 23.584 -3.706 -14.432 1.00 78.88 91 PRO A CA 1
ATOM 705 C C . PRO A 1 91 ? 23.456 -2.747 -13.232 1.00 78.88 91 PRO A C 1
ATOM 707 O O . PRO A 1 91 ? 22.597 -1.865 -13.229 1.00 78.88 91 PRO A O 1
ATOM 710 N N . LEU A 1 92 ? 24.360 -2.851 -12.247 1.00 79.69 92 LEU A N 1
ATOM 711 C CA . LEU A 1 92 ? 24.344 -2.044 -11.007 1.00 79.69 92 LEU A CA 1
ATOM 712 C C . LEU A 1 92 ? 24.327 -0.522 -11.248 1.00 79.69 92 LEU A C 1
ATOM 714 O O . LEU A 1 92 ? 23.764 0.243 -10.458 1.00 79.69 92 LEU A O 1
ATOM 718 N N . TRP A 1 93 ? 24.924 -0.075 -12.355 1.00 82.94 93 TRP A N 1
ATOM 719 C CA . TRP A 1 93 ? 24.944 1.336 -12.740 1.00 82.94 93 TRP A CA 1
ATOM 720 C C . TRP A 1 93 ? 23.562 1.862 -13.159 1.00 82.94 93 TRP A C 1
ATOM 722 O O . TRP A 1 93 ? 23.323 3.060 -13.039 1.00 82.94 93 TRP A O 1
ATOM 732 N N . LEU A 1 94 ? 22.639 0.987 -13.584 1.00 80.38 94 LEU A N 1
ATOM 733 C CA . LEU A 1 94 ? 21.228 1.320 -13.826 1.00 80.38 94 LEU A CA 1
ATOM 734 C C . LEU A 1 94 ? 20.384 1.211 -12.549 1.00 80.38 94 LEU A C 1
ATOM 736 O O . LEU A 1 94 ? 19.439 1.978 -12.367 1.00 80.38 94 LEU A O 1
ATOM 740 N N . GLU A 1 95 ? 20.732 0.294 -11.645 1.00 80.81 95 GLU A N 1
ATOM 741 C CA . GLU A 1 95 ? 20.017 0.094 -10.376 1.00 80.81 95 GLU A CA 1
ATOM 742 C C . GLU A 1 95 ? 20.186 1.292 -9.423 1.00 80.81 95 GLU A C 1
ATOM 744 O O . GLU A 1 95 ? 19.215 1.797 -8.857 1.00 80.81 95 GLU A O 1
ATOM 749 N N . THR A 1 96 ? 21.408 1.819 -9.303 1.00 82.81 96 THR A N 1
ATOM 750 C CA . THR A 1 96 ? 21.754 2.921 -8.385 1.00 82.81 96 THR A CA 1
ATOM 751 C C . THR A 1 96 ? 20.960 4.220 -8.620 1.00 82.81 96 THR A C 1
ATOM 753 O O . THR A 1 96 ? 20.367 4.740 -7.665 1.00 82.81 96 THR A O 1
ATOM 756 N N . PRO A 1 97 ? 20.912 4.803 -9.838 1.00 82.75 97 PRO A N 1
ATOM 757 C CA . PRO A 1 97 ? 20.147 6.025 -10.082 1.00 82.75 97 PRO A CA 1
ATOM 758 C C . PRO A 1 97 ? 18.647 5.804 -9.877 1.00 82.75 97 PRO A C 1
ATOM 760 O O . PRO A 1 97 ? 17.970 6.691 -9.356 1.00 82.75 97 PRO A O 1
ATOM 763 N N . ARG A 1 98 ? 18.135 4.614 -10.206 1.00 79.31 98 ARG A N 1
ATOM 764 C CA . ARG A 1 98 ? 16.726 4.259 -10.023 1.00 79.31 98 ARG A CA 1
ATOM 765 C C . ARG A 1 98 ? 16.346 4.133 -8.555 1.00 79.31 98 ARG A C 1
ATOM 767 O O . ARG A 1 98 ? 15.322 4.668 -8.130 1.00 79.31 98 ARG A O 1
ATOM 774 N N . PHE A 1 99 ? 17.187 3.475 -7.766 1.00 83.06 99 PHE A N 1
ATOM 775 C CA . PHE A 1 99 ? 17.040 3.402 -6.319 1.00 83.06 99 PHE A CA 1
ATOM 776 C C . PHE A 1 99 ? 17.037 4.804 -5.697 1.00 83.06 99 PHE A C 1
ATOM 778 O O . PHE A 1 99 ? 16.116 5.151 -4.958 1.00 83.06 99 PHE A O 1
ATOM 785 N N . ARG A 1 100 ? 17.994 5.663 -6.079 1.00 84.12 100 ARG A N 1
ATOM 786 C CA . ARG A 1 100 ? 18.051 7.062 -5.621 1.00 84.12 100 ARG A CA 1
ATOM 787 C C . ARG A 1 100 ? 16.826 7.872 -6.036 1.00 84.12 100 ARG A C 1
ATOM 789 O O . ARG A 1 100 ? 16.348 8.684 -5.249 1.00 84.12 100 ARG A O 1
ATOM 796 N N . ALA A 1 101 ? 16.310 7.663 -7.246 1.00 83.69 101 ALA A N 1
ATOM 797 C CA . ALA A 1 101 ? 15.101 8.336 -7.705 1.00 83.69 101 ALA A CA 1
ATOM 798 C C . ALA A 1 101 ? 13.875 7.917 -6.877 1.00 83.69 101 ALA A C 1
ATOM 800 O O . ALA A 1 101 ? 13.126 8.784 -6.428 1.00 83.69 101 ALA A O 1
ATOM 801 N N . ARG A 1 102 ? 13.716 6.612 -6.601 1.00 81.19 102 ARG A N 1
ATOM 802 C CA . ARG A 1 102 ? 12.652 6.082 -5.728 1.00 81.19 102 ARG A CA 1
ATOM 803 C C . ARG A 1 102 ? 12.751 6.631 -4.309 1.00 81.19 102 ARG A C 1
ATOM 805 O O . ARG A 1 102 ? 11.757 7.136 -3.800 1.00 81.19 102 ARG A O 1
ATOM 812 N N . LEU A 1 103 ? 13.936 6.580 -3.698 1.00 84.06 103 LEU A N 1
ATOM 813 C CA . LEU A 1 103 ? 14.153 7.131 -2.359 1.00 84.06 103 LEU A CA 1
ATOM 814 C C . LEU A 1 103 ? 13.867 8.632 -2.302 1.00 84.06 103 LEU A C 1
ATOM 816 O O . LEU A 1 103 ? 13.189 9.082 -1.386 1.00 84.06 103 LEU A O 1
ATOM 820 N N . GLY A 1 104 ? 14.335 9.393 -3.295 1.00 85.25 104 GLY A N 1
ATOM 821 C CA . GLY A 1 104 ? 14.068 10.826 -3.377 1.00 85.25 104 GLY A CA 1
ATOM 822 C C . GLY A 1 104 ? 12.572 11.126 -3.451 1.00 85.25 104 GLY A C 1
ATOM 823 O O . GLY A 1 104 ? 12.077 11.950 -2.693 1.00 85.25 104 GLY A O 1
ATOM 824 N N . ALA A 1 105 ? 11.818 10.418 -4.290 1.00 83.38 105 ALA A N 1
ATOM 825 C CA . ALA A 1 105 ? 10.370 10.608 -4.339 1.00 83.38 105 ALA A CA 1
ATOM 826 C C . ALA A 1 105 ? 9.675 10.214 -3.025 1.00 83.38 105 ALA A C 1
ATOM 828 O O . ALA A 1 105 ? 8.785 10.930 -2.572 1.00 83.38 105 ALA A O 1
ATOM 829 N N . MET A 1 106 ? 10.104 9.124 -2.378 1.00 82.38 106 MET A N 1
ATOM 830 C CA . MET A 1 106 ? 9.566 8.702 -1.076 1.00 82.38 106 MET A CA 1
ATOM 831 C C . MET A 1 106 ? 9.855 9.705 0.044 1.00 82.38 106 MET A C 1
ATOM 833 O O . MET A 1 106 ? 9.041 9.850 0.950 1.00 82.38 106 MET A O 1
ATOM 837 N N . SER A 1 107 ? 10.971 10.432 -0.029 1.00 85.38 107 SER A N 1
ATOM 838 C CA . SER A 1 107 ? 11.293 11.514 0.904 1.00 85.38 107 SER A CA 1
ATOM 839 C C . SER A 1 107 ? 10.604 12.842 0.555 1.00 85.38 107 SER A C 1
ATOM 841 O O . SER A 1 107 ? 10.971 13.873 1.111 1.00 85.38 107 SER A O 1
ATOM 843 N N . GLY A 1 108 ? 9.686 12.864 -0.418 1.00 85.06 108 GLY A N 1
ATOM 844 C CA . GLY A 1 108 ? 9.029 14.085 -0.894 1.00 85.06 108 GLY A CA 1
ATOM 845 C C . GLY A 1 108 ? 9.877 14.957 -1.831 1.00 85.06 108 GLY A C 1
ATOM 846 O O . GLY A 1 108 ? 9.450 16.046 -2.205 1.00 85.06 108 GLY A O 1
ATOM 847 N N . ASN A 1 109 ? 11.064 14.506 -2.254 1.00 86.62 109 ASN A N 1
ATOM 848 C CA . ASN A 1 109 ? 11.887 15.217 -3.230 1.00 86.62 109 ASN A CA 1
ATOM 849 C C . ASN A 1 109 ? 11.380 14.947 -4.655 1.00 86.62 109 ASN A C 1
ATOM 851 O O . ASN A 1 109 ? 11.867 14.070 -5.379 1.00 86.62 109 ASN A O 1
ATOM 855 N N . LEU A 1 110 ? 10.402 15.754 -5.064 1.00 79.06 110 LEU A N 1
ATOM 856 C CA . LEU A 1 110 ? 9.744 15.640 -6.361 1.00 79.06 110 LEU A CA 1
ATOM 857 C C . LEU A 1 110 ? 10.645 16.007 -7.553 1.00 79.06 110 LEU A C 1
ATOM 859 O O . LEU A 1 110 ? 10.293 15.676 -8.685 1.00 79.06 110 LEU A O 1
ATOM 863 N N . TYR A 1 111 ? 11.837 16.585 -7.352 1.00 80.56 111 TYR A N 1
ATOM 864 C CA . TYR A 1 111 ? 12.788 16.816 -8.453 1.00 80.56 111 TYR A CA 1
ATOM 865 C C . TYR A 1 111 ? 13.287 15.510 -9.086 1.00 80.56 111 TYR A C 1
ATOM 867 O O . TYR A 1 111 ? 13.770 15.501 -10.216 1.00 80.56 111 TYR A O 1
ATOM 875 N N . ARG A 1 112 ? 13.147 14.378 -8.384 1.00 75.56 112 ARG A N 1
ATOM 876 C CA . ARG A 1 112 ? 13.473 13.043 -8.904 1.00 75.56 112 ARG A CA 1
ATOM 877 C C . ARG A 1 112 ? 12.327 12.390 -9.688 1.00 75.56 112 ARG A C 1
ATOM 879 O O . ARG A 1 112 ? 12.545 11.356 -10.318 1.00 75.56 112 ARG A O 1
ATOM 886 N N . THR A 1 113 ? 11.134 12.989 -9.692 1.00 75.38 113 THR A N 1
ATOM 887 C CA . THR A 1 113 ? 9.926 12.442 -10.337 1.00 75.38 113 THR A CA 1
ATOM 888 C C . THR A 1 113 ? 10.075 12.217 -11.846 1.00 75.38 113 THR A C 1
ATOM 890 O O . THR A 1 113 ? 9.624 11.171 -12.309 1.00 75.38 113 THR A O 1
ATOM 893 N N . PRO A 1 114 ? 10.752 13.083 -12.631 1.00 74.88 114 PRO A N 1
ATOM 894 C CA . PRO A 1 114 ? 10.948 12.829 -14.060 1.00 74.88 114 PRO A CA 1
ATOM 895 C C . PRO A 1 114 ? 11.683 11.511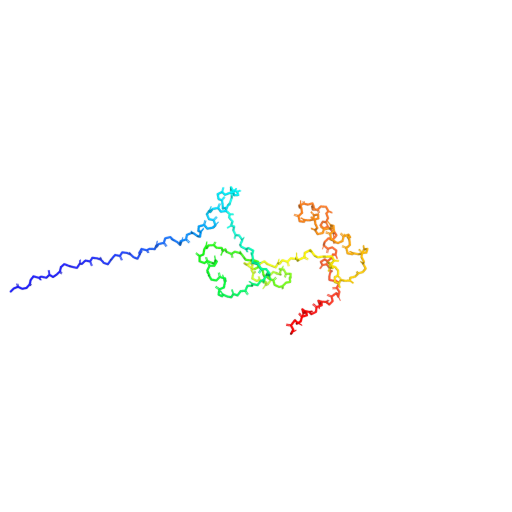 -14.348 1.00 74.88 114 PRO A C 1
ATOM 897 O O . PRO A 1 114 ? 11.297 10.781 -15.258 1.00 74.88 114 PRO A O 1
ATOM 900 N N . GLY A 1 115 ? 12.676 11.145 -13.525 1.00 69.94 115 GLY A N 1
ATOM 901 C CA . GLY A 1 115 ? 13.373 9.858 -13.642 1.00 69.94 115 GLY A CA 1
ATOM 902 C C . GLY A 1 115 ? 12.461 8.656 -13.372 1.00 69.94 115 GLY A C 1
ATOM 903 O O . GLY A 1 115 ? 12.581 7.629 -14.031 1.00 69.94 115 GLY A O 1
ATOM 904 N N . LEU A 1 116 ? 11.496 8.800 -12.457 1.00 70.00 116 LEU A N 1
ATOM 905 C CA . LEU A 1 116 ? 10.474 7.779 -12.195 1.00 70.00 116 LEU A CA 1
ATOM 906 C C . LEU A 1 116 ? 9.402 7.705 -13.287 1.00 70.00 116 LEU A C 1
ATOM 908 O O . LEU A 1 116 ? 8.871 6.627 -13.542 1.00 70.00 116 LEU A O 1
ATOM 912 N N . MET A 1 117 ? 9.069 8.825 -13.929 1.00 70.12 117 MET A N 1
ATOM 913 C CA . MET A 1 117 ? 8.108 8.840 -15.035 1.00 70.12 117 MET A CA 1
ATOM 914 C C . MET A 1 117 ? 8.698 8.258 -16.321 1.00 70.12 117 MET A C 1
ATOM 916 O O . MET A 1 117 ? 8.002 7.529 -17.025 1.00 70.12 117 MET A O 1
ATOM 920 N N . ALA A 1 118 ? 9.987 8.488 -16.589 1.00 68.31 118 ALA A N 1
ATOM 921 C CA . ALA A 1 118 ? 10.700 7.829 -17.686 1.00 68.31 118 ALA A CA 1
ATOM 922 C C . ALA A 1 118 ? 10.671 6.292 -17.555 1.00 68.31 118 ALA A C 1
ATOM 924 O O . ALA A 1 118 ? 10.598 5.582 -18.550 1.00 68.31 118 ALA A O 1
ATOM 925 N N . ASP A 1 119 ? 10.639 5.790 -16.319 1.00 61.75 119 ASP A N 1
ATOM 926 C CA . ASP A 1 119 ? 10.479 4.373 -15.977 1.00 61.75 119 ASP A CA 1
ATOM 927 C C . ASP A 1 119 ? 9.029 3.851 -16.066 1.00 61.75 119 ASP A C 1
ATOM 929 O O . ASP A 1 119 ? 8.801 2.635 -16.065 1.00 61.75 119 ASP A O 1
ATOM 933 N N . ALA A 1 120 ? 8.038 4.747 -16.050 1.00 59.66 120 ALA A N 1
ATOM 934 C CA . ALA A 1 120 ? 6.621 4.405 -16.170 1.00 59.66 120 ALA A CA 1
ATOM 935 C C . ALA A 1 120 ? 6.202 4.206 -17.635 1.00 59.66 120 ALA A C 1
ATOM 937 O O . ALA A 1 120 ? 5.244 3.470 -17.894 1.00 59.66 120 ALA A O 1
ATOM 938 N N . LEU A 1 121 ? 6.947 4.798 -18.577 1.00 56.84 121 LEU A N 1
ATOM 939 C CA . LEU A 1 121 ? 6.904 4.442 -19.994 1.00 56.84 121 LEU A CA 1
ATOM 940 C C . LEU A 1 121 ? 7.386 2.994 -20.130 1.00 56.84 121 LEU A C 1
ATOM 942 O O . LEU A 1 121 ? 8.443 2.667 -19.601 1.00 56.84 121 LEU A O 1
ATOM 946 N N . PRO A 1 122 ? 6.618 2.099 -20.766 1.00 46.53 122 PRO A N 1
ATOM 947 C CA . PRO A 1 122 ? 6.812 0.664 -20.627 1.00 46.53 122 PRO A CA 1
ATOM 948 C C . PRO A 1 122 ? 8.158 0.230 -21.217 1.00 46.53 122 PRO A C 1
ATOM 950 O O . PRO A 1 122 ? 8.295 0.211 -22.442 1.00 46.53 122 PRO A O 1
ATOM 953 N N . PRO A 1 123 ? 9.129 -0.243 -20.414 1.00 49.69 123 PRO A N 1
ATOM 954 C CA . PRO A 1 123 ? 10.085 -1.183 -20.947 1.00 49.69 123 PRO A CA 1
ATOM 955 C C . PRO A 1 123 ? 9.381 -2.544 -20.979 1.00 49.69 123 PRO A C 1
ATOM 957 O O . PRO A 1 123 ? 8.663 -2.918 -20.047 1.00 49.69 123 PRO A O 1
ATOM 960 N N . ARG A 1 124 ? 9.610 -3.332 -22.030 1.00 50.09 124 ARG A N 1
ATOM 961 C CA . ARG A 1 124 ? 9.261 -4.762 -22.095 1.00 50.09 124 ARG A CA 1
ATOM 962 C C . ARG A 1 124 ? 10.076 -5.597 -21.084 1.00 50.09 124 ARG A C 1
ATOM 964 O O . ARG A 1 124 ? 10.548 -6.683 -21.408 1.00 50.09 124 ARG A O 1
ATOM 971 N N . CYS A 1 125 ? 10.272 -5.109 -19.863 1.00 47.19 125 CYS A N 1
ATOM 972 C CA . CYS A 1 125 ? 10.829 -5.883 -18.771 1.00 47.19 125 CYS A CA 1
ATOM 973 C C . CYS A 1 125 ? 9.737 -6.839 -18.309 1.00 47.19 125 CYS A C 1
ATOM 975 O O . CYS A 1 125 ? 8.852 -6.471 -17.535 1.00 47.19 125 CYS A O 1
ATOM 977 N N . ARG A 1 126 ? 9.784 -8.058 -18.858 1.00 48.06 126 ARG A N 1
ATOM 978 C CA . ARG A 1 126 ? 9.047 -9.218 -18.358 1.00 48.06 126 ARG A CA 1
ATOM 979 C C . ARG A 1 126 ? 9.115 -9.188 -16.838 1.00 48.06 126 ARG A C 1
ATOM 981 O O . ARG A 1 126 ? 10.206 -9.225 -16.271 1.00 48.06 126 ARG A O 1
ATOM 988 N N . SER A 1 127 ? 7.958 -9.107 -16.193 1.00 49.66 127 SER A N 1
ATOM 989 C CA . SER A 1 127 ? 7.844 -9.475 -14.792 1.00 49.66 127 SER A CA 1
ATOM 990 C C . SER A 1 127 ? 8.481 -10.853 -14.657 1.00 49.66 127 SER A C 1
ATOM 992 O O . SER A 1 127 ? 7.992 -11.812 -15.253 1.00 49.66 127 SER A O 1
ATOM 994 N N . ALA A 1 128 ? 9.610 -10.939 -13.952 1.00 47.75 128 ALA A N 1
ATOM 995 C CA . ALA A 1 128 ? 10.104 -12.222 -13.492 1.00 47.75 128 ALA A CA 1
ATOM 996 C C . ALA A 1 128 ? 8.937 -12.870 -12.740 1.00 47.75 128 ALA A C 1
ATOM 998 O O . ALA A 1 128 ? 8.371 -12.253 -11.830 1.00 47.75 128 ALA A O 1
ATOM 999 N N . ALA A 1 129 ? 8.507 -14.042 -13.208 1.00 42.81 129 ALA A N 1
ATOM 1000 C CA . ALA A 1 129 ? 7.454 -14.796 -12.554 1.00 42.81 129 ALA A CA 1
ATOM 1001 C C . ALA A 1 129 ? 7.827 -14.957 -11.070 1.00 42.81 129 ALA A C 1
ATOM 1003 O O . ALA A 1 129 ? 9.011 -15.144 -10.768 1.00 42.81 129 ALA A O 1
ATOM 1004 N N . PRO A 1 130 ? 6.866 -14.842 -10.138 1.00 42.75 130 PRO A N 1
ATOM 1005 C CA . PRO A 1 130 ? 7.148 -15.108 -8.738 1.00 42.75 130 PRO A CA 1
ATOM 1006 C C . PRO A 1 130 ? 7.681 -16.538 -8.647 1.00 42.75 130 PRO A C 1
ATOM 1008 O O . PRO A 1 130 ? 6.988 -17.474 -9.038 1.00 42.75 130 PRO A O 1
ATOM 1011 N N . GLY A 1 131 ? 8.929 -16.691 -8.198 1.00 40.81 131 GLY A N 1
ATOM 1012 C CA . GLY A 1 131 ? 9.505 -18.000 -7.928 1.00 40.81 131 GLY A CA 1
ATOM 1013 C C . GLY A 1 131 ? 8.602 -18.723 -6.938 1.00 40.81 131 GLY A C 1
ATOM 1014 O O . GLY A 1 131 ? 8.427 -18.260 -5.809 1.00 40.81 131 GLY A O 1
ATOM 1015 N N . GLY A 1 132 ? 7.978 -19.808 -7.393 1.00 34.62 132 GLY A N 1
ATOM 1016 C CA . GLY A 1 132 ? 7.353 -20.772 -6.507 1.00 34.62 132 GLY A CA 1
ATOM 1017 C C . GLY A 1 132 ? 8.444 -21.335 -5.610 1.00 34.62 132 GLY A C 1
ATOM 1018 O O . GLY A 1 132 ? 9.392 -21.942 -6.097 1.00 34.62 132 GLY A O 1
ATOM 1019 N N . HIS A 1 133 ? 8.344 -21.060 -4.315 1.00 39.62 133 HIS A N 1
ATOM 1020 C CA . HIS A 1 133 ? 8.969 -21.912 -3.320 1.00 39.62 133 HIS A CA 1
ATOM 1021 C C . HIS A 1 133 ? 8.048 -23.126 -3.175 1.00 39.62 133 HIS A C 1
ATOM 1023 O O . HIS A 1 133 ? 7.027 -23.031 -2.490 1.00 39.62 133 HIS A O 1
ATOM 1029 N N . GLU A 1 134 ? 8.362 -24.194 -3.908 1.00 35.75 134 GLU A N 1
ATOM 1030 C CA . GLU A 1 134 ? 8.099 -25.564 -3.448 1.00 35.75 134 GLU A CA 1
ATOM 1031 C C . GLU A 1 134 ? 9.170 -25.962 -2.427 1.00 35.75 134 GLU A C 1
ATOM 1033 O O . GLU A 1 134 ? 10.331 -25.507 -2.581 1.00 35.75 134 GLU A O 1
#

Sequence (134 aa):
MTAPRPHLPAAPPTTLPPARDRRRGRRGALLGHEVHFPCWPFDRRTPAARHPAEAAGFQRFTGGRGKSRRDEDPDMLSRVHVHDRACGGGPLWLETPRFRARLGAMSGNLYRTPGLMADALPPRCRSAAPGGHE